Protein AF-A0A354Z5K2-F1 (afdb_monomer_lite)

Secondary structure (DSSP, 8-state):
-EEEEEEEEE-SS-EEEEEEEEE----S--HHHHHHHH--GGGS-HHHHHHHHHHHHHHT---HHHHHHHHHHHHHHHHHHHH-

Radius of gyration: 20.65 Å; chains: 1; bounding box: 49×21×60 Å

Sequence (84 aa):
TLFD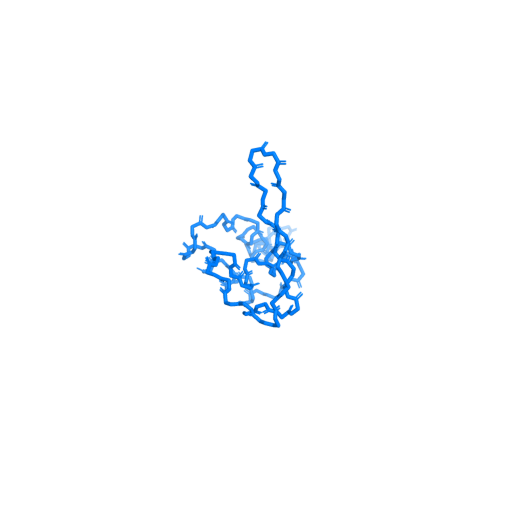VRRIRIGESSATAVELASETWPSRLDGDTLVASVSRPRYMPSSRLRAGIEYMRRNGVDPGPYEAAYWARWFYPFNVLALC

Foldseek 3Di:
DDAQDWDWDDDPPDIDIDTDRDDDDPDLCDPLVVCVVVDDLLPDDLVVLVVNLVVCVVSVHDSVNSVCSNVCVVCVVVVVVVVD

pLDDT: mean 78.56, std 8.96, range [55.97, 89.19]

Structure (mmCIF, N/CA/C/O backbone):
data_AF-A0A354Z5K2-F1
#
_entry.id   AF-A0A354Z5K2-F1
#
loop_
_atom_site.group_PDB
_atom_site.id
_atom_site.type_symbol
_atom_site.label_atom_id
_atom_site.label_alt_id
_atom_site.label_comp_id
_atom_site.label_asym_id
_atom_site.label_entity_id
_atom_site.label_seq_id
_atom_site.pdbx_PDB_ins_code
_atom_site.Cartn_x
_atom_site.Cartn_y
_atom_site.Cartn_z
_atom_site.occupancy
_atom_site.B_iso_or_equiv
_atom_site.auth_seq_id
_atom_site.auth_comp_id
_atom_site.auth_asym_id
_atom_site.auth_atom_id
_atom_site.pdbx_PDB_model_num
ATOM 1 N N . THR A 1 1 ? -15.687 -1.596 7.509 1.00 72.69 1 THR A N 1
ATOM 2 C CA . THR A 1 1 ? -16.557 -1.784 8.690 1.00 72.69 1 THR A CA 1
ATOM 3 C C . THR A 1 1 ? -15.862 -2.725 9.640 1.00 72.69 1 THR A C 1
ATOM 5 O O . THR A 1 1 ? -15.244 -3.667 9.157 1.00 72.69 1 THR A O 1
ATOM 8 N N . LEU A 1 2 ? -15.890 -2.450 10.940 1.00 81.75 2 LEU A N 1
ATOM 9 C CA . LEU A 1 2 ? -15.310 -3.321 11.960 1.00 81.75 2 LEU A CA 1
ATOM 10 C C . LEU A 1 2 ? -16.428 -4.149 12.607 1.00 81.75 2 LEU A C 1
ATOM 12 O O . LEU A 1 2 ? -17.528 -3.632 12.802 1.00 81.75 2 LEU A O 1
ATOM 16 N N . PHE A 1 3 ? -16.1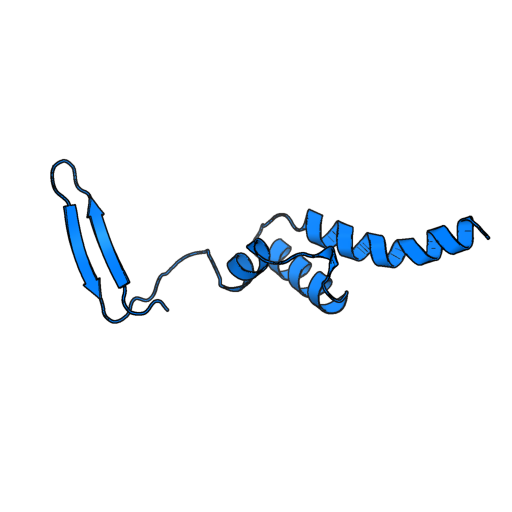42 -5.409 12.921 1.00 86.12 3 PHE A N 1
ATOM 17 C CA . PHE A 1 3 ? -17.042 -6.334 13.618 1.00 86.12 3 PHE A CA 1
ATOM 18 C C . PHE A 1 3 ? -16.414 -6.725 14.959 1.00 86.12 3 PHE A C 1
ATOM 20 O O . PHE A 1 3 ? -15.189 -6.686 15.075 1.00 86.12 3 PHE A O 1
ATOM 27 N N . ASP A 1 4 ? -17.243 -7.047 15.954 1.00 86.25 4 ASP A N 1
ATOM 28 C CA . ASP A 1 4 ? -16.816 -7.396 17.321 1.00 86.25 4 ASP A CA 1
ATOM 29 C C . ASP A 1 4 ? -15.876 -6.348 17.945 1.00 86.25 4 ASP A C 1
ATOM 31 O O . ASP A 1 4 ? -14.764 -6.621 18.404 1.00 86.25 4 ASP A O 1
ATOM 35 N N . VAL A 1 5 ? -16.319 -5.091 17.931 1.00 83.62 5 VAL A N 1
ATOM 36 C CA . VAL A 1 5 ? -15.510 -3.950 18.359 1.00 83.62 5 VAL A CA 1
ATOM 37 C C . VAL A 1 5 ? -15.614 -3.760 19.865 1.00 83.62 5 VAL A C 1
ATOM 39 O O . VAL A 1 5 ? -16.680 -3.439 20.389 1.00 83.62 5 VAL A O 1
ATOM 42 N N . ARG A 1 6 ? -14.478 -3.836 20.562 1.00 87.44 6 ARG A N 1
ATOM 43 C CA . ARG A 1 6 ? -14.344 -3.343 21.937 1.00 87.44 6 ARG A CA 1
ATOM 44 C C . ARG A 1 6 ? -13.732 -1.945 21.925 1.00 87.44 6 ARG A C 1
ATOM 46 O O . ARG A 1 6 ? -12.552 -1.777 21.624 1.00 87.44 6 ARG A O 1
ATOM 53 N N . ARG A 1 7 ? -14.519 -0.934 22.291 1.00 86.44 7 ARG A N 1
ATOM 54 C CA . ARG A 1 7 ? -14.065 0.457 22.402 1.00 86.44 7 ARG A CA 1
ATOM 55 C C . ARG A 1 7 ? -13.863 0.832 23.859 1.00 86.44 7 ARG A C 1
ATOM 57 O O . ARG A 1 7 ? -14.790 0.720 24.651 1.00 86.44 7 ARG A O 1
ATOM 64 N N . ILE A 1 8 ? -12.688 1.354 24.192 1.00 89.19 8 ILE A N 1
ATOM 65 C CA . ILE A 1 8 ? -12.387 1.865 25.531 1.00 89.19 8 ILE A CA 1
ATOM 66 C C . ILE A 1 8 ? -12.219 3.380 25.437 1.00 89.19 8 ILE A C 1
ATOM 68 O O . ILE A 1 8 ? -11.366 3.869 24.700 1.00 89.19 8 ILE A O 1
ATOM 72 N N . ARG A 1 9 ? -13.048 4.128 26.167 1.00 85.50 9 ARG A N 1
ATOM 73 C CA . ARG A 1 9 ? -12.881 5.569 26.375 1.00 85.50 9 ARG A CA 1
ATOM 74 C C . ARG A 1 9 ? -12.235 5.783 27.731 1.00 85.50 9 ARG A C 1
ATOM 76 O O . ARG A 1 9 ? -12.814 5.406 28.743 1.00 85.50 9 ARG A O 1
ATOM 83 N N . ILE A 1 10 ? -11.047 6.367 27.738 1.00 87.19 10 ILE A N 1
ATOM 84 C CA . ILE A 1 10 ? -10.317 6.700 28.960 1.00 87.19 10 ILE A CA 1
ATOM 85 C C . ILE A 1 10 ? -10.553 8.187 29.240 1.00 87.19 10 ILE A C 1
ATOM 87 O O . ILE A 1 10 ? -10.261 9.022 28.386 1.00 87.19 10 ILE A O 1
ATOM 91 N N . GLY A 1 11 ? -11.138 8.496 30.394 1.00 85.25 11 GLY A N 1
ATOM 92 C CA . GLY A 1 11 ? -11.260 9.844 30.952 1.00 85.25 11 GLY A CA 1
ATOM 93 C C . GLY A 1 11 ? -10.225 10.091 32.054 1.00 85.25 11 GLY A C 1
ATOM 94 O O . GLY A 1 11 ? -9.363 9.253 32.300 1.00 85.25 11 GLY A O 1
ATOM 95 N N . GLU A 1 12 ? -10.322 11.231 32.742 1.00 79.88 12 GLU A N 1
ATOM 96 C CA . GLU A 1 12 ? -9.315 11.683 33.724 1.00 79.88 12 GLU A CA 1
ATOM 97 C C . GLU A 1 12 ? -9.066 10.705 34.885 1.00 79.88 12 GLU A C 1
ATOM 99 O O . GLU A 1 12 ? -7.951 10.617 35.389 1.00 79.88 12 GLU A O 1
ATOM 104 N N . SER A 1 13 ? -10.082 9.952 35.306 1.00 84.75 13 SER A N 1
ATOM 105 C CA . SER A 1 13 ? -9.990 9.025 36.447 1.00 84.75 13 SER A CA 1
ATOM 106 C C . SER A 1 13 ? -10.786 7.730 36.261 1.00 84.75 13 SER A C 1
ATOM 108 O O . SER A 1 13 ? -10.902 6.927 37.184 1.00 84.75 13 SER A O 1
ATOM 110 N N . SER A 1 14 ? -11.337 7.496 35.068 1.00 79.31 14 SER A N 1
ATOM 111 C CA . SER A 1 14 ? -12.105 6.285 34.768 1.00 79.31 14 SER A CA 1
ATOM 112 C C . SER A 1 14 ? -11.942 5.856 33.316 1.00 79.31 14 SER A C 1
ATOM 114 O O . SER A 1 14 ? -11.643 6.664 32.439 1.00 79.31 14 SER A O 1
ATOM 116 N N . ALA A 1 15 ? -12.153 4.568 33.058 1.00 82.56 15 ALA A N 1
ATOM 117 C CA . ALA A 1 15 ? -12.219 4.018 31.714 1.00 82.56 15 ALA A CA 1
ATOM 118 C C . ALA A 1 15 ? -13.578 3.342 31.509 1.00 82.56 15 ALA A C 1
ATOM 120 O O . ALA A 1 15 ? -14.000 2.518 32.318 1.00 82.56 15 ALA A O 1
ATOM 121 N N . THR A 1 16 ? -14.263 3.679 30.419 1.00 83.75 16 THR A N 1
ATOM 122 C CA . THR A 1 16 ? -15.533 3.065 30.022 1.00 83.75 16 THR A CA 1
ATOM 123 C C . THR A 1 16 ? -15.306 2.196 28.795 1.00 83.75 16 THR A C 1
ATOM 125 O O . THR A 1 16 ? -14.918 2.697 27.738 1.00 83.75 16 THR A O 1
ATOM 128 N N . ALA A 1 17 ? -15.557 0.895 28.929 1.00 84.62 17 ALA A N 1
ATOM 129 C CA . ALA A 1 17 ? -15.526 -0.052 27.822 1.00 84.62 17 ALA A CA 1
ATOM 130 C C . ALA A 1 17 ? -16.943 -0.282 27.279 1.00 84.62 17 ALA A C 1
ATOM 132 O O . ALA A 1 17 ? -17.881 -0.465 28.051 1.00 84.62 17 ALA A O 1
ATOM 133 N N . VAL A 1 18 ? -17.092 -0.277 25.956 1.00 86.88 18 VAL A N 1
ATOM 134 C CA . VAL A 1 18 ? -18.338 -0.603 25.254 1.00 86.88 18 VAL A CA 1
ATOM 135 C C . VAL A 1 18 ? -18.032 -1.660 24.200 1.00 86.88 18 VAL A C 1
ATOM 137 O O . VAL A 1 18 ? -17.095 -1.495 23.416 1.00 86.88 18 VAL A O 1
ATOM 140 N N . GLU A 1 19 ? -18.821 -2.730 24.181 1.00 86.19 19 GLU A N 1
ATOM 141 C CA . GLU A 1 19 ? -18.784 -3.747 23.129 1.00 86.19 19 GLU A CA 1
ATOM 142 C C . GLU A 1 19 ? -19.872 -3.454 22.093 1.00 86.19 19 GLU A C 1
ATOM 144 O O . GLU A 1 19 ? -21.028 -3.204 22.434 1.00 86.19 19 GLU A O 1
ATOM 149 N N . LEU A 1 20 ? -19.484 -3.429 20.820 1.00 84.38 20 LEU A N 1
ATOM 150 C CA . LEU A 1 20 ? -20.346 -3.128 19.683 1.00 84.38 20 LEU A CA 1
ATOM 151 C C . LEU A 1 20 ? -20.236 -4.267 18.669 1.00 84.38 20 LEU A C 1
ATOM 153 O O . LEU A 1 20 ? -19.139 -4.602 18.228 1.00 84.38 20 LEU A O 1
ATOM 157 N N . ALA A 1 21 ? -21.377 -4.819 18.250 1.00 79.69 21 ALA A N 1
ATOM 158 C CA . ALA A 1 21 ? -21.411 -5.892 17.252 1.00 79.69 21 ALA A CA 1
ATOM 159 C C . ALA A 1 21 ? -20.831 -5.446 15.897 1.00 79.69 21 ALA A C 1
ATOM 161 O O . ALA A 1 21 ? -20.153 -6.210 15.213 1.00 79.69 21 ALA A O 1
ATOM 162 N N . SER A 1 22 ? -21.063 -4.189 15.509 1.00 77.19 22 SER A N 1
ATOM 163 C CA . SER A 1 22 ? -20.396 -3.589 14.357 1.00 77.19 22 SER A CA 1
ATOM 164 C C . SER A 1 22 ? -20.221 -2.088 14.533 1.00 77.19 22 SER A C 1
ATOM 166 O O . SER A 1 22 ? -21.045 -1.420 15.162 1.00 77.19 22 SE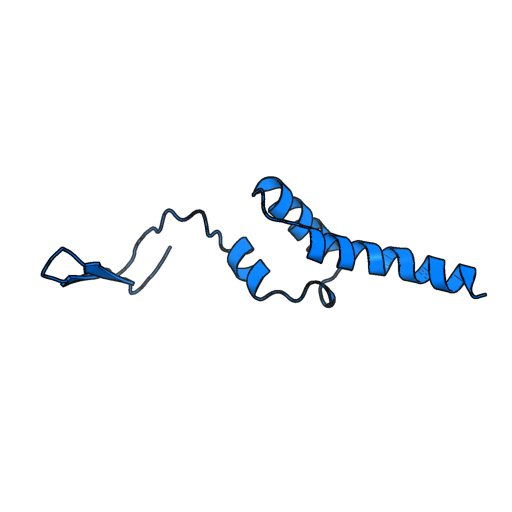R A O 1
ATOM 168 N N . GLU A 1 23 ? -19.149 -1.553 13.957 1.00 81.94 23 GLU A N 1
ATOM 169 C CA . GLU A 1 23 ? -18.901 -0.120 13.917 1.00 81.94 23 GLU A CA 1
ATOM 170 C C . GLU A 1 23 ? -18.372 0.313 12.544 1.00 81.94 23 GLU A C 1
ATOM 172 O O . GLU A 1 23 ? -17.442 -0.274 11.978 1.00 81.94 23 GLU A O 1
ATOM 177 N N . THR A 1 24 ? -18.949 1.386 12.001 1.00 76.81 24 THR A N 1
ATOM 178 C CA . THR A 1 24 ? -18.364 2.081 10.853 1.00 76.81 24 THR A CA 1
ATOM 179 C C . THR A 1 24 ? -17.265 2.991 11.371 1.00 76.81 24 THR A C 1
ATOM 181 O O . THR A 1 24 ? -17.553 3.969 12.052 1.00 76.81 24 THR A O 1
ATOM 184 N N . TRP A 1 25 ? -16.010 2.653 11.076 1.00 76.56 25 TRP A N 1
ATOM 185 C CA . TRP A 1 25 ? -14.849 3.438 11.482 1.00 76.56 25 TRP A CA 1
ATOM 186 C C . TRP A 1 25 ? -14.518 4.468 10.394 1.00 76.56 25 TRP A C 1
ATOM 188 O O . TRP A 1 25 ? -14.026 4.074 9.334 1.00 76.56 25 TRP A O 1
ATOM 198 N N . PRO A 1 26 ? -14.788 5.770 10.605 1.00 66.69 26 PRO A N 1
ATOM 199 C CA . PRO A 1 26 ? -14.427 6.809 9.651 1.00 66.69 26 PRO A CA 1
ATOM 200 C C . PRO A 1 26 ? -12.935 7.134 9.804 1.00 66.69 26 PRO A C 1
ATOM 202 O O . PRO A 1 26 ? -12.560 8.150 10.387 1.00 66.69 26 PRO A O 1
ATOM 205 N N . SER A 1 27 ? -12.064 6.236 9.345 1.00 65.56 27 SER A N 1
ATOM 206 C CA . SER A 1 27 ? -10.620 6.460 9.331 1.00 65.56 27 SER A CA 1
ATOM 207 C C . SER A 1 27 ? -10.136 6.805 7.924 1.00 65.56 27 SER A C 1
ATOM 209 O O . SER A 1 27 ? -10.679 6.345 6.925 1.00 65.56 27 SER A O 1
ATOM 211 N N . ARG A 1 28 ? -9.068 7.610 7.845 1.00 59.84 28 ARG A N 1
ATOM 212 C CA . ARG A 1 28 ? -8.261 7.761 6.617 1.00 59.84 28 ARG A CA 1
ATOM 213 C C . ARG A 1 28 ? -7.365 6.542 6.356 1.00 59.84 28 ARG A C 1
ATOM 215 O O . ARG A 1 28 ? -6.614 6.532 5.389 1.00 59.84 28 ARG A O 1
ATOM 222 N N . LEU A 1 29 ? -7.412 5.543 7.239 1.00 55.97 29 LEU A N 1
ATOM 223 C CA . LEU A 1 29 ? -6.659 4.303 7.135 1.00 55.97 29 LEU A CA 1
ATOM 224 C C . LEU A 1 29 ? -7.471 3.334 6.265 1.00 55.97 29 LEU A C 1
ATOM 226 O O . LEU A 1 29 ? -8.130 2.421 6.755 1.00 55.97 29 LEU A O 1
ATOM 230 N N . ASP A 1 30 ? -7.495 3.615 4.970 1.00 61.31 30 ASP A N 1
ATOM 231 C CA . ASP A 1 30 ? -8.195 2.798 3.987 1.00 61.31 30 ASP A CA 1
ATOM 232 C C . ASP A 1 30 ? -7.473 1.446 3.791 1.00 61.31 30 ASP A C 1
ATOM 234 O O . ASP A 1 30 ? -6.266 1.321 4.038 1.00 61.31 30 ASP A O 1
ATOM 238 N N . GLY A 1 31 ? -8.214 0.406 3.398 1.00 59.22 31 GLY A N 1
ATOM 239 C CA . GLY A 1 31 ? -7.726 -0.978 3.335 1.00 59.22 31 GLY A CA 1
ATOM 240 C C . GLY A 1 31 ? -6.484 -1.133 2.455 1.00 59.22 31 GLY A C 1
ATOM 241 O O . GLY A 1 31 ? -5.576 -1.895 2.788 1.00 59.22 31 GLY A O 1
ATOM 242 N N . ASP A 1 32 ? -6.384 -0.327 1.401 1.00 57.91 32 ASP A N 1
ATOM 243 C CA . ASP A 1 32 ? -5.231 -0.275 0.503 1.00 57.91 32 ASP A CA 1
ATOM 244 C C . ASP A 1 32 ? -3.958 0.252 1.192 1.00 57.91 32 ASP A C 1
ATOM 246 O O . ASP A 1 32 ? -2.858 -0.238 0.926 1.00 57.91 32 ASP A O 1
ATOM 250 N N . THR A 1 33 ? -4.085 1.179 2.149 1.00 58.19 33 THR A N 1
ATOM 251 C CA . THR A 1 33 ? -2.953 1.679 2.952 1.00 58.19 33 THR A CA 1
ATOM 252 C C . THR A 1 33 ? -2.461 0.607 3.929 1.00 58.19 33 THR A C 1
ATOM 254 O O . THR A 1 33 ? -1.259 0.463 4.165 1.00 58.19 33 THR A O 1
ATOM 257 N N . LEU A 1 34 ? -3.378 -0.206 4.465 1.00 61.44 34 LEU A N 1
ATOM 258 C CA . LEU A 1 34 ? -3.029 -1.341 5.318 1.00 61.44 34 LEU A CA 1
ATOM 259 C C . LEU A 1 34 ? -2.318 -2.448 4.523 1.00 61.44 34 LEU A C 1
ATOM 261 O O . LEU A 1 34 ? -1.335 -3.019 4.986 1.00 61.44 34 LEU A O 1
ATOM 265 N N . VAL A 1 35 ? -2.772 -2.721 3.297 1.00 60.09 35 VAL A N 1
ATOM 266 C CA . VAL A 1 35 ? -2.098 -3.656 2.384 1.00 60.09 35 VAL A CA 1
ATOM 267 C C . VAL A 1 35 ? -0.721 -3.124 1.987 1.00 60.09 35 VAL A C 1
ATOM 269 O O . VAL A 1 35 ? 0.232 -3.903 1.922 1.00 60.09 35 VAL A O 1
ATOM 272 N N . ALA A 1 36 ? -0.577 -1.810 1.791 1.00 59.62 36 ALA A N 1
ATOM 273 C CA . ALA A 1 36 ? 0.706 -1.184 1.494 1.00 59.62 36 ALA A CA 1
ATOM 274 C C . ALA A 1 36 ? 1.742 -1.389 2.619 1.00 59.62 36 ALA A C 1
ATOM 276 O O . ALA A 1 36 ? 2.911 -1.631 2.317 1.00 59.62 36 ALA A O 1
ATOM 277 N N . SER A 1 37 ? 1.338 -1.390 3.895 1.00 59.56 37 SER A N 1
ATOM 278 C CA . SER A 1 37 ? 2.269 -1.590 5.022 1.00 59.56 37 SER A CA 1
ATOM 279 C C . SER A 1 37 ? 2.807 -3.026 5.142 1.00 59.56 37 SER A C 1
ATOM 281 O O . SER A 1 37 ? 3.925 -3.229 5.611 1.00 59.56 37 SER A O 1
ATOM 283 N N . VAL A 1 38 ? 2.050 -4.024 4.669 1.00 60.72 38 VAL A N 1
ATOM 284 C CA . VAL A 1 38 ? 2.453 -5.448 4.661 1.00 60.72 38 VAL A CA 1
ATOM 285 C C . VAL A 1 38 ? 3.087 -5.856 3.325 1.00 60.72 38 VAL A C 1
ATOM 287 O O . VAL A 1 38 ? 3.813 -6.850 3.222 1.00 60.72 38 VAL A O 1
ATOM 290 N N . SER A 1 39 ? 2.825 -5.087 2.270 1.00 65.06 39 SER A N 1
ATOM 291 C CA . SER A 1 39 ? 3.315 -5.375 0.931 1.00 65.06 39 SER A CA 1
ATOM 292 C C . SER A 1 39 ? 4.836 -5.261 0.821 1.00 65.06 39 SER A C 1
ATOM 294 O O . SER A 1 39 ? 5.468 -4.354 1.355 1.00 65.06 39 SER A O 1
ATOM 296 N N . ARG A 1 40 ? 5.444 -6.182 0.065 1.00 70.62 40 ARG A N 1
ATOM 297 C CA . ARG A 1 40 ? 6.850 -6.106 -0.351 1.00 70.62 40 ARG A CA 1
ATOM 298 C C . ARG A 1 40 ? 6.886 -5.696 -1.829 1.00 70.62 40 ARG A C 1
ATOM 300 O O . ARG A 1 40 ? 6.767 -6.586 -2.674 1.00 70.62 40 ARG A O 1
ATOM 307 N N . PRO A 1 41 ? 7.081 -4.404 -2.167 1.00 73.75 41 PRO A N 1
ATOM 308 C CA . PRO A 1 41 ? 6.957 -3.902 -3.543 1.00 73.75 41 PRO A CA 1
ATOM 309 C C . PRO A 1 41 ? 7.822 -4.676 -4.546 1.00 73.75 41 PRO A C 1
ATOM 311 O O . PRO A 1 41 ? 7.387 -4.990 -5.648 1.00 73.75 41 PRO A O 1
ATOM 314 N N . ARG A 1 42 ? 9.016 -5.106 -4.118 1.00 73.88 42 ARG A N 1
ATOM 315 C CA . ARG A 1 42 ? 9.962 -5.906 -4.916 1.00 73.88 42 ARG A CA 1
ATOM 316 C C . ARG A 1 42 ? 9.390 -7.205 -5.513 1.00 73.88 42 ARG A C 1
ATOM 318 O O . ARG A 1 42 ? 9.914 -7.686 -6.513 1.00 73.88 42 ARG A O 1
ATOM 325 N N . TYR A 1 43 ? 8.349 -7.782 -4.909 1.00 79.69 43 TYR A N 1
AT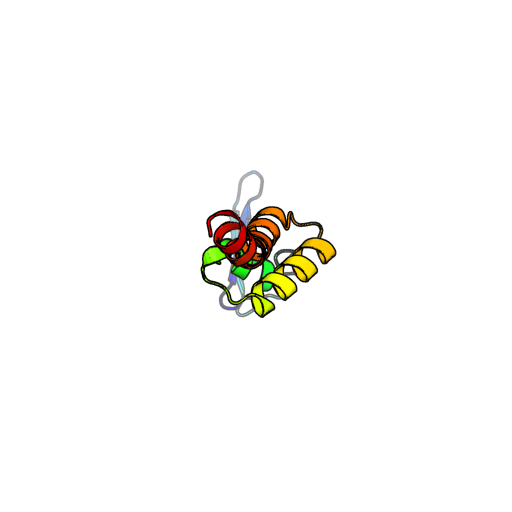OM 326 C CA . TYR A 1 43 ? 7.733 -9.037 -5.363 1.00 79.69 43 TYR A CA 1
ATOM 327 C C . TYR A 1 43 ? 6.422 -8.826 -6.128 1.00 79.69 43 TYR A C 1
ATOM 329 O O . TYR A 1 43 ? 5.789 -9.796 -6.537 1.00 79.69 43 TYR A O 1
ATOM 337 N N . MET A 1 44 ? 6.000 -7.578 -6.334 1.00 82.25 44 MET A N 1
ATOM 338 C CA . MET A 1 44 ? 4.776 -7.278 -7.069 1.00 82.25 44 MET A CA 1
ATOM 339 C C . MET A 1 44 ? 5.022 -7.203 -8.583 1.00 82.25 44 MET A C 1
ATOM 341 O O . MET A 1 44 ? 6.085 -6.754 -9.021 1.00 82.25 44 MET A O 1
ATOM 345 N N . PRO A 1 45 ? 4.036 -7.605 -9.408 1.00 84.06 45 PRO A N 1
ATOM 346 C CA . PRO A 1 45 ? 4.087 -7.353 -10.841 1.00 84.06 45 PRO A CA 1
ATOM 347 C C . PRO A 1 45 ? 3.992 -5.846 -11.124 1.00 84.06 45 PRO A C 1
ATOM 349 O O . PRO A 1 45 ? 3.344 -5.100 -10.386 1.00 84.06 45 PRO A O 1
ATOM 352 N N . SER A 1 46 ? 4.582 -5.396 -12.234 1.00 84.50 46 SER A N 1
ATOM 353 C CA . SER A 1 46 ? 4.669 -3.971 -12.594 1.00 84.50 46 SER A CA 1
ATOM 354 C C . SER A 1 46 ? 3.304 -3.271 -12.685 1.00 84.50 46 SER A C 1
ATOM 356 O O . SER A 1 46 ? 3.199 -2.084 -12.384 1.00 84.50 46 SER A O 1
ATOM 358 N N . SER A 1 47 ? 2.240 -4.001 -13.042 1.00 84.75 47 SER A N 1
ATOM 359 C CA . SER A 1 47 ? 0.863 -3.487 -13.069 1.00 84.75 47 SER A CA 1
ATOM 360 C C . SER A 1 47 ? 0.334 -3.124 -11.676 1.00 84.75 47 SER A C 1
ATOM 362 O O . SER A 1 47 ? -0.280 -2.070 -11.513 1.00 84.75 47 SER A O 1
ATOM 364 N N . ARG A 1 48 ? 0.616 -3.959 -10.665 1.00 81.88 48 ARG A N 1
ATOM 365 C CA . ARG A 1 48 ? 0.282 -3.708 -9.252 1.00 81.88 48 ARG A CA 1
ATOM 366 C C . ARG A 1 48 ? 1.124 -2.572 -8.676 1.00 81.88 48 ARG A C 1
ATOM 368 O O . ARG A 1 48 ? 0.579 -1.739 -7.963 1.00 81.88 48 ARG A O 1
ATOM 375 N N . LEU A 1 49 ? 2.411 -2.500 -9.032 1.00 86.75 49 LEU A N 1
ATOM 376 C CA . LEU A 1 49 ? 3.277 -1.382 -8.638 1.00 86.75 49 LEU A CA 1
ATOM 377 C C . LEU A 1 49 ? 2.725 -0.045 -9.143 1.00 86.75 49 LEU A C 1
ATOM 379 O O . LEU A 1 49 ? 2.585 0.889 -8.361 1.00 86.75 49 LEU A O 1
ATOM 383 N N . ARG A 1 50 ? 2.324 0.026 -10.419 1.00 85.88 50 ARG A N 1
ATOM 384 C CA . ARG A 1 50 ? 1.728 1.235 -11.007 1.00 85.88 50 ARG A CA 1
ATOM 385 C C . ARG A 1 50 ? 0.431 1.654 -10.310 1.00 85.88 50 ARG A C 1
ATOM 387 O O . ARG A 1 50 ? 0.248 2.836 -10.042 1.00 85.88 50 ARG A O 1
ATOM 394 N N . ALA A 1 51 ? -0.450 0.700 -10.008 1.00 84.75 51 ALA A N 1
ATOM 395 C CA . ALA A 1 51 ? -1.689 0.980 -9.282 1.00 84.75 51 ALA A CA 1
ATOM 396 C C . ALA A 1 51 ? -1.420 1.509 -7.859 1.00 84.75 51 ALA A C 1
ATOM 398 O O . ALA A 1 51 ? -2.062 2.466 -7.435 1.00 84.75 51 ALA A O 1
ATOM 399 N N . GLY A 1 52 ? -0.430 0.943 -7.158 1.00 81.38 52 GLY A N 1
ATOM 400 C CA . GLY A 1 52 ? -0.008 1.413 -5.835 1.00 81.38 52 GLY A CA 1
ATOM 401 C C . GLY A 1 52 ? 0.577 2.830 -5.849 1.00 81.38 52 GLY A C 1
ATOM 402 O O . GLY A 1 52 ? 0.229 3.633 -4.989 1.00 81.38 52 GLY A O 1
ATOM 403 N N . ILE A 1 53 ? 1.402 3.168 -6.849 1.00 84.69 53 ILE A N 1
ATOM 404 C CA . ILE A 1 53 ? 1.961 4.525 -7.025 1.00 84.69 53 ILE A CA 1
ATOM 405 C C . ILE A 1 53 ? 0.838 5.554 -7.200 1.00 84.69 53 ILE A C 1
ATOM 407 O O . ILE A 1 53 ? 0.846 6.600 -6.554 1.00 84.69 53 ILE A O 1
ATOM 411 N N . GLU A 1 54 ? -0.146 5.246 -8.049 1.00 86.81 54 GLU A N 1
ATOM 412 C CA . GLU A 1 54 ? -1.290 6.128 -8.295 1.00 86.81 54 GLU A CA 1
ATOM 413 C C . GLU A 1 54 ? -2.142 6.310 -7.032 1.00 86.81 54 GLU A C 1
ATOM 415 O O . GLU A 1 54 ? -2.538 7.428 -6.704 1.00 86.81 54 GLU A O 1
ATOM 420 N N . TYR A 1 55 ? -2.373 5.230 -6.280 1.00 81.50 55 TYR A N 1
ATOM 421 C CA . TYR A 1 55 ? -3.062 5.291 -4.994 1.00 81.50 55 TYR A CA 1
ATOM 422 C C . TYR A 1 55 ? -2.323 6.187 -3.991 1.00 81.50 55 TYR A C 1
ATOM 424 O O . TYR A 1 55 ? -2.931 7.068 -3.387 1.00 81.50 55 TYR A O 1
ATOM 432 N N . MET A 1 56 ? -1.011 6.008 -3.828 1.00 82.06 56 MET A N 1
ATOM 433 C CA . MET A 1 56 ? -0.209 6.793 -2.884 1.00 82.06 56 MET A CA 1
ATOM 434 C C . MET A 1 56 ? -0.171 8.275 -3.258 1.00 82.06 56 MET A C 1
ATOM 436 O O . MET A 1 56 ? -0.413 9.114 -2.393 1.00 82.06 56 MET A O 1
ATOM 440 N N . ARG A 1 57 ? -0.004 8.608 -4.548 1.00 84.44 57 ARG A N 1
ATOM 441 C CA . ARG A 1 57 ? -0.088 10.000 -5.027 1.00 84.44 57 ARG A CA 1
ATOM 442 C C . ARG A 1 57 ? -1.437 10.639 -4.721 1.00 84.44 57 ARG A C 1
ATOM 444 O O . ARG A 1 57 ? -1.472 11.776 -4.261 1.00 84.44 57 ARG A O 1
ATOM 451 N N . ARG A 1 58 ? -2.538 9.915 -4.941 1.00 80.50 58 ARG A N 1
ATOM 452 C CA . ARG A 1 58 ? -3.894 10.411 -4.644 1.00 80.50 58 ARG A CA 1
ATOM 453 C C . ARG A 1 58 ? -4.136 10.613 -3.151 1.00 80.50 58 ARG A C 1
ATOM 455 O O . ARG A 1 58 ? -4.882 11.512 -2.783 1.00 80.50 58 ARG A O 1
ATOM 462 N N . ASN A 1 59 ? -3.502 9.803 -2.308 1.00 79.94 59 ASN A N 1
ATOM 463 C CA . ASN A 1 59 ? -3.654 9.861 -0.855 1.00 79.94 59 ASN A CA 1
ATOM 464 C C . ASN A 1 59 ? -2.573 10.704 -0.151 1.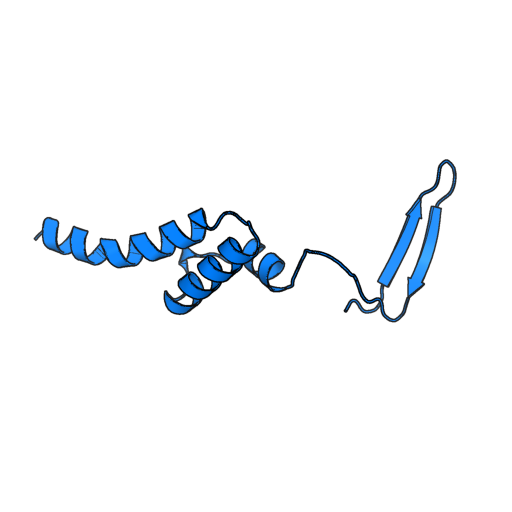00 79.94 59 ASN A C 1
ATOM 466 O O . ASN A 1 59 ? -2.577 10.789 1.076 1.00 79.94 59 ASN A O 1
ATOM 470 N N . GLY A 1 60 ? -1.655 11.333 -0.897 1.00 78.50 60 GLY A N 1
ATOM 471 C CA . GLY A 1 60 ? -0.556 12.124 -0.330 1.00 78.50 60 GLY A CA 1
ATOM 472 C C . GLY A 1 60 ? 0.455 11.297 0.475 1.00 78.50 60 GLY A C 1
ATOM 473 O O . GLY A 1 60 ? 1.128 11.831 1.353 1.00 78.50 60 GLY A O 1
ATOM 474 N N . VAL A 1 61 ? 0.536 9.994 0.206 1.00 80.06 61 VAL A N 1
ATOM 475 C CA . VAL A 1 61 ? 1.486 9.058 0.820 1.00 80.06 61 VAL A CA 1
ATOM 476 C C . VAL A 1 61 ? 2.724 8.967 -0.071 1.00 80.06 61 VAL A C 1
ATOM 478 O O . VAL A 1 61 ? 2.604 9.040 -1.291 1.00 80.06 61 VAL A O 1
ATOM 481 N N . ASP A 1 62 ? 3.909 8.805 0.522 1.00 80.06 62 ASP A N 1
ATOM 482 C CA . ASP A 1 62 ? 5.167 8.678 -0.223 1.00 80.06 62 ASP A CA 1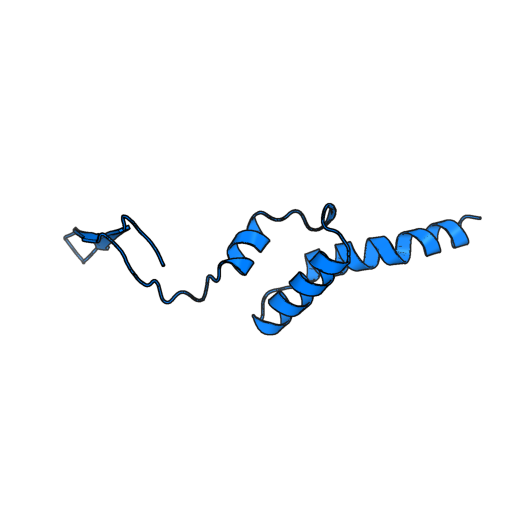
ATOM 483 C C . ASP A 1 62 ? 5.168 7.430 -1.137 1.00 80.06 62 ASP A C 1
ATOM 485 O O . ASP A 1 62 ? 5.135 6.303 -0.631 1.00 80.06 62 ASP A O 1
ATOM 489 N N . PRO A 1 63 ? 5.227 7.596 -2.476 1.00 84.06 63 PRO A N 1
ATOM 490 C CA . PRO A 1 63 ? 5.276 6.483 -3.416 1.00 84.06 63 PRO A CA 1
ATOM 491 C C . PRO A 1 63 ? 6.703 5.970 -3.682 1.00 84.06 63 PRO A C 1
ATOM 493 O O . PRO A 1 63 ? 6.863 4.991 -4.418 1.00 84.06 63 PRO A O 1
ATOM 496 N N . GLY A 1 64 ? 7.743 6.596 -3.118 1.00 85.12 64 GLY A N 1
ATOM 497 C CA . GLY A 1 64 ? 9.154 6.341 -3.428 1.00 85.12 64 GLY A CA 1
ATOM 498 C C . GLY A 1 64 ? 9.566 4.860 -3.444 1.00 85.12 64 GLY A C 1
ATOM 499 O O . GLY A 1 64 ? 10.176 4.416 -4.423 1.00 85.12 64 GLY A O 1
ATOM 500 N N . PRO A 1 65 ? 9.192 4.034 -2.445 1.00 83.00 65 PRO A N 1
ATOM 501 C CA . PRO A 1 65 ? 9.520 2.605 -2.441 1.00 83.00 65 PRO A CA 1
ATOM 502 C C . PRO A 1 65 ? 8.916 1.816 -3.614 1.00 83.00 65 PRO A C 1
ATOM 504 O O . PRO A 1 65 ? 9.506 0.839 -4.083 1.00 83.00 65 PRO A O 1
ATOM 507 N N . TYR A 1 66 ? 7.742 2.226 -4.097 1.00 85.19 66 TYR A N 1
ATOM 508 C CA . TYR A 1 66 ? 7.077 1.601 -5.238 1.00 85.19 66 TYR A CA 1
ATOM 509 C C . TYR A 1 66 ? 7.659 2.085 -6.567 1.00 85.19 66 TYR A C 1
ATOM 511 O O . TYR A 1 66 ? 7.856 1.276 -7.476 1.00 85.19 66 TYR A O 1
ATOM 519 N N . GLU A 1 67 ? 7.975 3.377 -6.672 1.00 86.00 67 GLU A N 1
ATOM 520 C CA . GLU A 1 67 ? 8.626 3.957 -7.850 1.00 86.00 67 GLU A CA 1
ATOM 521 C C . GLU A 1 67 ? 10.016 3.349 -8.065 1.00 86.00 67 GLU A C 1
ATOM 523 O O . GLU A 1 67 ? 10.329 2.925 -9.178 1.00 86.00 67 GLU A O 1
ATOM 528 N N . ALA A 1 68 ? 10.810 3.198 -7.001 1.00 85.69 68 ALA A N 1
ATOM 529 C CA . ALA A 1 68 ? 12.114 2.544 -7.064 1.00 85.69 68 ALA A CA 1
ATOM 530 C C . ALA A 1 68 ? 12.006 1.093 -7.565 1.00 85.69 68 ALA A C 1
ATOM 532 O O . ALA A 1 68 ? 12.753 0.688 -8.455 1.00 85.69 68 ALA A O 1
ATOM 533 N N . ALA A 1 69 ? 11.046 0.315 -7.048 1.00 85.44 69 ALA A N 1
ATOM 534 C CA . ALA A 1 69 ? 10.823 -1.064 -7.489 1.00 85.44 69 ALA A CA 1
ATOM 535 C C . ALA A 1 69 ? 10.347 -1.151 -8.952 1.00 85.44 69 ALA A C 1
ATOM 537 O O . ALA A 1 69 ? 10.754 -2.057 -9.682 1.00 85.44 69 ALA A O 1
ATOM 538 N N . TYR A 1 70 ? 9.505 -0.210 -9.389 1.00 87.00 70 TYR A N 1
ATOM 539 C CA . TYR A 1 70 ? 9.020 -0.132 -10.766 1.00 87.00 70 TYR A CA 1
ATOM 540 C C . TYR A 1 70 ? 10.158 0.202 -11.739 1.00 87.00 70 TYR A C 1
ATOM 542 O O . TYR A 1 70 ? 10.374 -0.522 -12.714 1.00 87.00 70 TYR A O 1
ATOM 550 N N . TRP A 1 71 ? 10.921 1.258 -11.449 1.00 87.25 71 TRP A N 1
ATOM 551 C CA . TRP A 1 71 ? 12.013 1.716 -12.304 1.00 87.25 71 TRP A CA 1
ATOM 552 C C . TRP A 1 71 ? 13.196 0.754 -12.318 1.00 87.25 71 TRP A C 1
ATOM 554 O O . TRP A 1 71 ? 13.732 0.499 -13.393 1.00 87.25 71 TRP A O 1
ATOM 564 N N . ALA A 1 72 ? 13.554 0.130 -11.192 1.00 85.31 72 ALA A N 1
ATOM 565 C CA . ALA A 1 72 ? 14.620 -0.874 -11.154 1.00 85.31 72 ALA A CA 1
ATOM 566 C C . ALA A 1 72 ? 14.388 -2.011 -12.164 1.00 85.31 72 ALA A C 1
ATOM 568 O O . ALA A 1 72 ? 15.331 -2.513 -12.772 1.00 85.31 72 ALA A O 1
ATOM 569 N N . ARG A 1 73 ? 13.125 -2.391 -12.392 1.00 82.44 73 ARG A N 1
ATOM 570 C CA . ARG A 1 73 ? 12.754 -3.463 -13.322 1.00 82.44 73 ARG A CA 1
ATOM 571 C C . ARG A 1 73 ? 12.826 -3.032 -14.789 1.00 82.44 73 ARG A C 1
ATOM 573 O O . ARG A 1 73 ? 13.169 -3.851 -15.635 1.00 82.44 73 ARG A O 1
ATOM 580 N N . TRP A 1 74 ? 12.545 -1.761 -15.075 1.00 82.25 74 TRP A N 1
ATOM 581 C CA . TRP A 1 74 ? 12.693 -1.174 -16.411 1.00 82.25 74 TRP A CA 1
ATOM 582 C C . TRP A 1 74 ? 14.146 -0.850 -16.760 1.00 82.25 74 TRP A C 1
ATOM 584 O O . TRP A 1 74 ? 14.525 -1.021 -17.911 1.00 82.25 74 TRP A O 1
ATOM 594 N N . PHE A 1 75 ? 14.967 -0.448 -15.786 1.00 83.06 75 PHE A N 1
ATOM 595 C CA . PHE A 1 75 ? 16.393 -0.163 -15.984 1.00 83.06 75 PHE A CA 1
ATOM 596 C C . PHE A 1 75 ? 17.282 -1.414 -16.016 1.00 83.06 75 PHE A C 1
ATOM 598 O O . PHE A 1 75 ? 18.366 -1.370 -16.592 1.00 83.06 75 PHE A O 1
ATOM 605 N N . TYR A 1 76 ? 16.824 -2.546 -15.470 1.00 75.50 76 TYR A N 1
ATOM 606 C CA . TYR A 1 76 ? 17.555 -3.818 -15.524 1.00 75.50 76 TYR A CA 1
ATOM 607 C C . TYR A 1 76 ? 18.010 -4.225 -16.945 1.00 75.50 76 TYR A C 1
ATOM 609 O O . TYR A 1 76 ? 19.203 -4.466 -17.121 1.00 75.50 76 TYR A O 1
ATOM 617 N N . PRO A 1 77 ? 17.144 -4.254 -17.980 1.00 76.88 77 PRO A N 1
ATOM 618 C CA . PRO A 1 77 ? 17.576 -4.580 -19.342 1.00 76.88 77 PRO A CA 1
ATOM 619 C C . PRO A 1 77 ? 18.537 -3.546 -19.950 1.00 76.88 77 PRO A C 1
ATOM 621 O O . PRO A 1 77 ? 19.419 -3.933 -20.709 1.00 76.88 77 PRO A O 1
ATOM 624 N N . PHE A 1 78 ? 18.433 -2.259 -19.599 1.00 81.19 78 PHE A N 1
ATOM 625 C CA . PHE A 1 78 ? 19.387 -1.245 -20.072 1.00 81.19 78 PHE A CA 1
ATOM 626 C C . PHE A 1 78 ? 20.789 -1.467 -19.500 1.00 81.19 78 PHE A C 1
ATOM 628 O O . PHE A 1 78 ? 21.766 -1.333 -20.229 1.00 81.19 78 PHE A O 1
ATOM 635 N N . ASN A 1 79 ? 20.894 -1.869 -18.230 1.00 75.31 79 ASN A N 1
ATOM 636 C CA . ASN A 1 79 ? 22.181 -2.232 -17.637 1.00 75.31 79 ASN A CA 1
ATOM 637 C C . ASN A 1 79 ? 22.806 -3.453 -18.323 1.00 75.31 79 ASN A C 1
ATOM 639 O O . ASN A 1 79 ? 24.017 -3.486 -18.500 1.00 75.31 79 ASN A O 1
ATOM 643 N N . VAL A 1 80 ? 21.995 -4.435 -18.733 1.00 79.62 80 VAL A N 1
ATOM 644 C CA . VAL A 1 80 ? 22.486 -5.597 -19.493 1.00 79.62 80 VAL A CA 1
ATOM 645 C C . VAL A 1 80 ? 23.011 -5.167 -20.862 1.00 79.62 80 VAL A C 1
ATOM 647 O O . VAL A 1 80 ? 24.102 -5.573 -21.236 1.00 79.62 80 VAL A O 1
ATOM 650 N N . LEU A 1 81 ? 22.287 -4.300 -21.576 1.00 83.25 81 LEU A N 1
ATOM 651 C CA . LEU A 1 81 ? 22.735 -3.773 -22.871 1.00 83.25 81 LEU A CA 1
ATOM 652 C C . LEU A 1 81 ? 24.002 -2.914 -22.770 1.00 83.25 81 LEU A C 1
ATOM 654 O O . LEU A 1 81 ? 24.768 -2.878 -23.718 1.00 83.25 81 LEU A O 1
ATOM 658 N N . ALA A 1 82 ? 24.218 -2.223 -21.649 1.00 81.38 82 ALA A N 1
ATOM 659 C CA . ALA A 1 82 ? 25.432 -1.442 -21.415 1.00 81.38 82 ALA A CA 1
ATOM 660 C C . ALA A 1 82 ? 26.649 -2.303 -21.026 1.00 81.38 82 ALA A C 1
ATOM 662 O O . ALA A 1 82 ? 27.779 -1.829 -21.126 1.00 81.38 82 ALA A O 1
ATOM 663 N N . LEU A 1 83 ? 26.426 -3.532 -20.542 1.00 76.62 83 LEU A N 1
ATOM 664 C CA . LEU A 1 83 ? 27.484 -4.487 -20.191 1.00 76.62 83 LEU A CA 1
ATOM 665 C C . LEU A 1 83 ? 27.847 -5.458 -21.330 1.00 76.62 83 LEU A C 1
ATOM 667 O O . LEU A 1 83 ? 28.851 -6.161 -21.200 1.00 76.62 83 LEU A O 1
ATOM 671 N N . CYS A 1 84 ? 27.032 -5.537 -22.385 1.00 67.31 84 CYS A N 1
ATOM 672 C CA . CYS A 1 84 ? 27.293 -6.319 -23.599 1.00 67.31 84 CYS A CA 1
ATOM 673 C C . CYS A 1 84 ? 28.023 -5.482 -24.651 1.00 67.31 84 CYS A C 1
ATOM 675 O O . CYS A 1 84 ? 28.875 -6.077 -25.348 1.00 67.31 84 CYS A O 1
#